Protein AF-D8F8K6-F1 (afdb_monomer_lite)

Seconda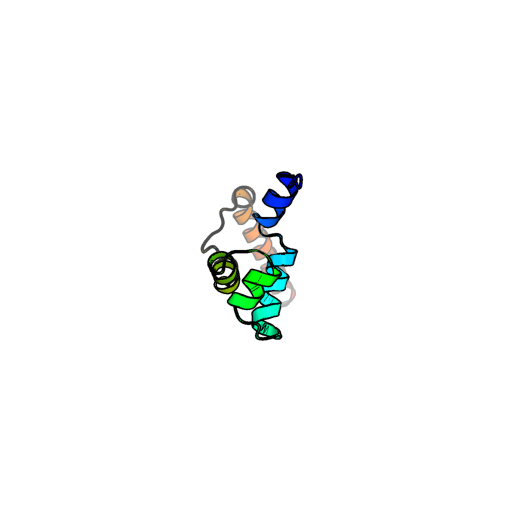ry structure (DSSP, 8-state):
-----HHHHHHHHSPPHHHHHHHHHHHHTS---HHHHHHHH---HHHHHHHHH-----PPPPS----TTTGGGHHHHHHHHHHHHHHHHHHH--

Sequence (94 aa):
MLNINPMLEAERRMLTVDQYSYIRTAHRVYGKAIKQIARETGHSKNTVKKVLRGEYSGYKPRIGQAYPVLAPYIRTIDRWLKDDKNLSINNLNK

pLDDT: mean 81.06, std 16.45, range [32.66, 97.06]

Structure (mmCIF, N/CA/C/O backbone):
data_AF-D8F8K6-F1
#
_entry.id   AF-D8F8K6-F1
#
loop_
_atom_site.group_PDB
_atom_site.id
_atom_site.type_symbol
_atom_site.label_atom_id
_atom_site.label_alt_id
_atom_site.label_comp_id
_atom_site.label_asym_id
_atom_site.label_entity_id
_atom_site.label_seq_id
_atom_site.pdbx_PDB_ins_code
_atom_site.Cartn_x
_atom_site.Cartn_y
_atom_site.Cartn_z
_atom_site.occupancy
_atom_site.B_iso_or_equiv
_atom_site.auth_seq_id
_atom_site.auth_comp_id
_atom_site.auth_asym_id
_atom_site.auth_atom_id
_atom_site.pdbx_PDB_model_num
ATOM 1 N N . MET A 1 1 ? 7.243 17.464 35.938 1.00 32.66 1 MET A N 1
ATOM 2 C CA . MET A 1 1 ? 6.794 17.608 34.536 1.00 32.66 1 MET A CA 1
ATOM 3 C C . MET A 1 1 ? 7.239 16.364 33.792 1.00 32.66 1 MET A C 1
ATOM 5 O O . MET A 1 1 ? 8.438 16.135 33.720 1.00 32.66 1 MET A O 1
ATOM 9 N N . LEU A 1 2 ? 6.316 15.503 33.353 1.00 40.12 2 LEU A N 1
ATOM 10 C CA . LEU A 1 2 ? 6.707 14.321 32.581 1.00 40.12 2 LEU A CA 1
ATOM 11 C C . LEU A 1 2 ? 7.267 14.800 31.241 1.00 40.12 2 LEU A C 1
ATOM 13 O O . LEU A 1 2 ? 6.554 15.424 30.460 1.00 40.12 2 LEU A O 1
ATOM 17 N N . ASN A 1 3 ? 8.560 14.557 31.035 1.00 44.53 3 ASN A N 1
ATOM 18 C CA . ASN A 1 3 ? 9.273 14.817 29.795 1.00 44.53 3 ASN A CA 1
ATOM 19 C C . ASN A 1 3 ? 8.714 13.873 28.721 1.00 44.53 3 ASN A C 1
ATOM 21 O O . ASN A 1 3 ? 9.146 12.728 28.591 1.00 44.53 3 ASN A O 1
ATOM 25 N N . ILE A 1 4 ? 7.668 14.315 28.023 1.00 49.94 4 ILE A N 1
ATOM 26 C CA . ILE A 1 4 ? 7.114 13.581 26.890 1.00 49.94 4 ILE A CA 1
ATOM 27 C C . ILE A 1 4 ? 8.109 13.770 25.749 1.00 49.94 4 ILE A C 1
ATOM 29 O O . ILE A 1 4 ? 8.113 14.808 25.094 1.00 49.94 4 ILE A O 1
ATOM 33 N N . ASN A 1 5 ? 8.981 12.778 25.554 1.00 50.50 5 ASN A N 1
ATOM 34 C CA . ASN A 1 5 ? 9.905 12.728 24.425 1.00 50.50 5 ASN A CA 1
ATOM 35 C C . ASN A 1 5 ? 9.128 12.999 23.122 1.00 50.50 5 ASN A C 1
ATOM 37 O O . ASN A 1 5 ? 8.318 12.155 22.723 1.00 50.50 5 ASN A O 1
ATOM 41 N N . PRO A 1 6 ? 9.364 14.127 22.428 1.00 56.47 6 PRO A N 1
ATOM 42 C CA . PRO A 1 6 ? 8.588 14.498 21.243 1.00 56.47 6 PRO A CA 1
ATOM 43 C C . PRO A 1 6 ? 8.756 13.484 20.099 1.00 56.47 6 PRO A C 1
ATOM 45 O O . PRO A 1 6 ? 7.857 13.312 19.281 1.00 56.47 6 PRO A O 1
ATOM 48 N N . MET A 1 7 ? 9.871 12.744 20.087 1.00 49.09 7 MET A N 1
ATOM 49 C CA . MET A 1 7 ? 10.142 11.665 19.132 1.00 49.09 7 MET A CA 1
ATOM 50 C C . MET A 1 7 ? 9.219 10.445 19.330 1.00 49.09 7 MET A C 1
ATOM 52 O O . MET A 1 7 ? 8.758 9.866 18.352 1.00 49.09 7 MET A O 1
ATOM 56 N N . LEU A 1 8 ? 8.859 10.116 20.579 1.00 57.41 8 LEU A N 1
ATOM 57 C CA . LEU A 1 8 ? 7.906 9.042 20.905 1.00 57.41 8 LEU A CA 1
ATOM 58 C C . LEU A 1 8 ? 6.457 9.450 20.575 1.00 57.41 8 LEU A C 1
ATOM 60 O O . LEU A 1 8 ? 5.617 8.618 20.230 1.00 57.41 8 LEU A O 1
ATOM 64 N N . GLU A 1 9 ? 6.145 10.747 20.649 1.00 56.84 9 GLU A N 1
ATOM 65 C CA . GLU A 1 9 ? 4.860 11.272 20.175 1.00 56.84 9 GLU A CA 1
ATOM 66 C C . GLU A 1 9 ? 4.753 11.269 18.645 1.00 56.84 9 GLU A C 1
ATOM 68 O O . GLU A 1 9 ? 3.688 10.960 18.107 1.00 56.84 9 GLU A O 1
ATOM 73 N N . ALA A 1 10 ? 5.850 11.550 17.936 1.00 57.50 10 ALA A N 1
ATOM 74 C CA . ALA A 1 10 ? 5.900 11.444 16.481 1.00 57.50 10 ALA A CA 1
ATOM 75 C C . ALA A 1 10 ? 5.652 9.998 16.008 1.00 57.50 10 ALA A C 1
ATOM 77 O O . ALA A 1 10 ? 4.873 9.794 15.074 1.00 57.50 10 ALA A O 1
ATOM 78 N N . GLU A 1 11 ? 6.207 8.998 16.705 1.00 59.41 11 GLU A N 1
ATOM 79 C CA . GLU A 1 11 ? 5.898 7.576 16.474 1.00 59.41 11 GLU A CA 1
ATOM 80 C C . GLU A 1 11 ? 4.423 7.240 16.724 1.00 59.41 11 GLU A C 1
ATOM 82 O O . GLU A 1 11 ? 3.830 6.475 15.969 1.00 59.41 11 GLU A O 1
ATOM 87 N N . ARG A 1 12 ? 3.779 7.849 17.729 1.00 63.44 12 ARG A N 1
ATOM 88 C CA . ARG A 1 12 ? 2.326 7.704 17.942 1.00 63.44 12 ARG A CA 1
ATOM 89 C C . ARG A 1 12 ? 1.484 8.372 16.859 1.00 63.44 12 ARG A C 1
ATOM 91 O O . ARG A 1 12 ? 0.318 8.023 16.704 1.00 63.44 12 ARG A O 1
ATOM 98 N N . ARG A 1 13 ? 2.034 9.343 16.129 1.00 68.44 13 ARG A N 1
ATOM 99 C CA . ARG A 1 13 ? 1.322 10.109 15.096 1.00 68.44 13 ARG A CA 1
ATOM 100 C C . ARG A 1 13 ? 1.413 9.452 13.717 1.00 68.44 13 ARG A C 1
ATOM 102 O O . ARG A 1 13 ? 0.486 9.587 12.916 1.00 68.44 13 ARG A O 1
ATOM 109 N N . MET A 1 14 ? 2.507 8.745 13.445 1.00 82.69 14 MET A N 1
ATOM 110 C CA . MET A 1 14 ? 2.733 8.005 12.206 1.00 82.69 14 MET A CA 1
ATOM 111 C C . MET A 1 14 ? 2.231 6.566 12.336 1.00 82.69 14 MET A C 1
ATOM 113 O O . MET A 1 14 ? 2.487 5.886 13.320 1.00 82.69 14 MET A O 1
ATOM 117 N N . LEU A 1 15 ? 1.496 6.089 11.333 1.00 84.19 15 LEU A N 1
ATOM 118 C CA . LEU A 1 15 ? 1.004 4.718 11.348 1.00 84.19 15 LEU A CA 1
ATOM 119 C C . LEU A 1 15 ? 2.111 3.759 10.891 1.00 84.19 15 LEU A C 1
ATOM 121 O O . LEU A 1 15 ? 2.574 3.856 9.753 1.00 84.19 15 LEU A O 1
ATOM 125 N N . THR A 1 16 ? 2.516 2.829 11.752 1.00 88.44 16 THR A N 1
ATOM 126 C CA . THR A 1 16 ? 3.499 1.796 11.395 1.00 88.44 16 THR A CA 1
ATOM 127 C C . THR A 1 16 ? 2.846 0.650 10.613 1.00 88.44 16 THR A C 1
ATOM 129 O O . THR A 1 16 ? 1.626 0.462 10.644 1.00 88.44 16 THR A O 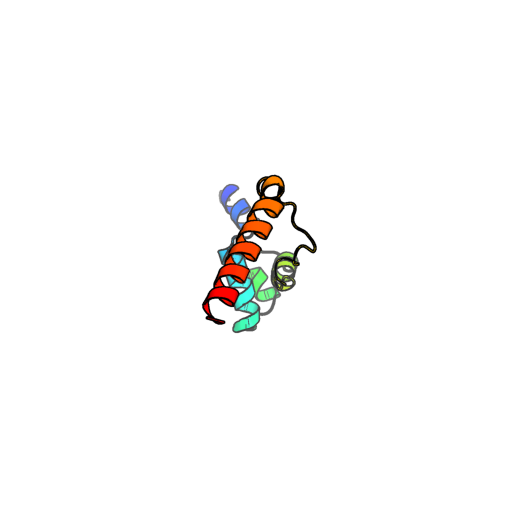1
ATOM 132 N N . VAL A 1 17 ? 3.653 -0.146 9.901 1.00 85.88 17 VAL A N 1
ATOM 133 C CA . VAL A 1 17 ? 3.160 -1.319 9.149 1.00 85.88 17 VAL A CA 1
ATOM 134 C C . VAL A 1 17 ? 2.500 -2.342 10.081 1.00 85.88 17 VAL A C 1
ATOM 136 O O . VAL A 1 17 ? 1.455 -2.899 9.744 1.00 85.88 17 VAL A O 1
ATOM 139 N N . ASP A 1 18 ? 3.061 -2.532 11.275 1.00 88.12 18 ASP A N 1
ATOM 140 C CA . ASP A 1 18 ? 2.498 -3.415 12.296 1.00 88.12 18 ASP A CA 1
ATOM 141 C C . ASP A 1 18 ? 1.120 -2.928 12.774 1.00 88.12 18 ASP A C 1
ATOM 143 O O . ASP A 1 18 ? 0.141 -3.675 12.729 1.00 88.12 18 ASP A O 1
ATOM 147 N N . GLN A 1 19 ? 0.988 -1.632 13.085 1.00 90.56 19 GLN A N 1
ATOM 148 C CA . GLN A 1 19 ? -0.299 -1.032 13.454 1.00 90.56 19 GLN A CA 1
ATOM 149 C C . GLN A 1 19 ? -1.338 -1.155 12.335 1.00 90.56 19 GLN A C 1
ATOM 151 O O . GLN A 1 19 ? -2.519 -1.381 12.603 1.00 90.56 19 GLN A O 1
ATOM 156 N N . TYR A 1 20 ? -0.917 -1.031 11.076 1.00 91.00 20 TYR A N 1
ATOM 157 C CA . TYR A 1 20 ? -1.793 -1.224 9.923 1.00 91.00 20 TYR A CA 1
ATOM 158 C C . TYR A 1 20 ? -2.343 -2.659 9.863 1.00 91.00 20 TYR A C 1
ATOM 160 O O . TYR A 1 20 ? -3.548 -2.851 9.664 1.00 91.00 20 TYR A O 1
ATOM 168 N N . SER A 1 21 ? -1.481 -3.658 10.085 1.00 89.62 21 SER A N 1
ATOM 169 C CA . SER A 1 21 ? -1.864 -5.073 10.169 1.00 89.62 21 SER A CA 1
ATOM 170 C C . SER A 1 21 ? -2.810 -5.324 11.345 1.00 89.62 21 SER A C 1
ATOM 172 O O . SER A 1 21 ? -3.903 -5.867 11.161 1.00 89.62 21 SER A O 1
ATOM 174 N N . TYR A 1 22 ? -2.452 -4.824 12.530 1.00 94.38 22 TYR A N 1
ATOM 175 C CA . TYR A 1 22 ? -3.262 -4.932 13.738 1.00 94.38 22 TYR A CA 1
ATOM 176 C C . TYR A 1 22 ? -4.675 -4.386 13.530 1.00 94.38 22 TYR A C 1
ATOM 178 O O . TYR A 1 22 ? -5.644 -5.093 13.793 1.00 94.38 22 TYR A O 1
ATOM 186 N N . ILE A 1 23 ? -4.819 -3.162 13.006 1.00 94.06 23 ILE A N 1
ATOM 187 C CA . ILE A 1 23 ? -6.127 -2.524 12.786 1.00 94.06 23 ILE A CA 1
ATOM 188 C C . ILE A 1 23 ? -7.015 -3.381 11.873 1.00 94.06 23 ILE A C 1
ATOM 190 O O . ILE A 1 23 ? -8.203 -3.555 12.158 1.00 94.06 23 ILE A O 1
ATOM 194 N N . ARG A 1 24 ? -6.459 -3.923 10.782 1.00 92.06 24 ARG A N 1
ATOM 195 C CA . ARG A 1 24 ? -7.210 -4.764 9.838 1.00 92.06 24 ARG A CA 1
ATOM 196 C C . ARG A 1 24 ? -7.657 -6.074 10.479 1.00 92.06 24 ARG A C 1
ATOM 198 O O . ARG A 1 24 ? -8.831 -6.420 10.359 1.00 92.06 24 ARG A O 1
ATOM 205 N N . THR A 1 25 ? -6.762 -6.767 11.177 1.00 93.31 25 THR A N 1
ATOM 206 C CA . THR A 1 25 ? -7.059 -8.049 11.833 1.00 93.31 25 THR A CA 1
ATOM 207 C C . THR A 1 25 ? -8.032 -7.863 12.999 1.00 93.31 25 THR A C 1
ATOM 209 O O . THR A 1 25 ? -9.033 -8.571 13.086 1.00 93.31 25 THR A O 1
ATOM 212 N N . ALA A 1 26 ? -7.816 -6.848 13.841 1.00 95.00 26 ALA A N 1
ATOM 213 C CA . ALA A 1 26 ? -8.701 -6.457 14.939 1.00 95.00 26 ALA A CA 1
ATOM 214 C C . ALA A 1 26 ? -10.151 -6.264 14.484 1.00 95.00 26 ALA A C 1
ATOM 216 O O . ALA A 1 26 ? -11.073 -6.726 15.151 1.00 95.00 26 ALA A O 1
ATOM 217 N N . HIS A 1 27 ? -10.357 -5.600 13.346 1.00 94.81 27 HIS A N 1
ATOM 218 C CA . HIS A 1 27 ? -11.695 -5.344 12.829 1.00 94.81 27 HIS A CA 1
ATOM 219 C C . HIS A 1 27 ? -12.288 -6.544 12.078 1.00 94.81 27 HIS A C 1
ATOM 221 O O . HIS A 1 27 ? -13.440 -6.891 12.309 1.00 94.81 27 HIS A O 1
ATOM 227 N N . ARG A 1 28 ? -11.530 -7.167 11.163 1.00 91.50 28 ARG A N 1
ATOM 228 C CA . ARG A 1 28 ? -12.047 -8.219 10.267 1.00 91.50 28 ARG A CA 1
ATOM 229 C C . ARG A 1 28 ? -12.159 -9.588 10.932 1.00 91.50 28 ARG A C 1
ATOM 231 O O . ARG A 1 28 ? -13.105 -10.304 10.645 1.00 91.50 28 ARG A O 1
ATOM 238 N N . VAL A 1 29 ? -11.195 -9.947 11.780 1.00 93.81 29 VAL A N 1
ATOM 239 C CA . VAL A 1 29 ? -11.125 -11.269 12.425 1.00 93.81 29 VAL A CA 1
ATOM 240 C C . VAL A 1 29 ? -11.769 -11.220 13.804 1.00 93.81 29 VAL A C 1
ATOM 242 O O . VAL A 1 29 ? -12.624 -12.039 14.117 1.00 93.81 29 VAL A O 1
ATOM 245 N N . TYR A 1 30 ? -11.393 -10.233 14.620 1.00 94.25 30 TYR A N 1
ATOM 246 C CA . TYR A 1 30 ? -11.851 -10.143 16.010 1.00 94.25 30 TYR A CA 1
ATOM 247 C C . TYR A 1 30 ? -13.106 -9.275 16.206 1.00 94.25 30 TYR A C 1
ATOM 249 O O . TYR A 1 30 ? -13.573 -9.137 17.333 1.00 94.25 30 TYR A O 1
ATOM 257 N N . GLY A 1 31 ? -13.641 -8.652 15.149 1.00 94.56 31 GLY A N 1
ATOM 258 C CA . GLY A 1 31 ? -14.876 -7.859 15.217 1.00 94.56 31 GLY A CA 1
ATOM 259 C C . GLY A 1 31 ? -14.806 -6.617 16.116 1.00 94.56 31 GLY A C 1
ATOM 260 O O . GLY A 1 31 ? -15.844 -6.096 16.526 1.00 94.56 31 GLY A O 1
ATOM 261 N N . LYS A 1 32 ? -13.606 -6.123 16.458 1.00 96.94 32 LYS A N 1
ATOM 262 C CA . LYS A 1 32 ? -13.451 -4.971 17.358 1.00 96.94 32 LYS A CA 1
ATOM 263 C C . LYS A 1 32 ? -14.056 -3.706 16.749 1.00 96.94 32 LYS A C 1
ATOM 265 O O . LYS A 1 32 ? -13.814 -3.359 15.592 1.00 96.94 32 LYS A O 1
ATOM 270 N N . ALA A 1 33 ? -14.764 -2.937 17.574 1.00 97.06 33 ALA A N 1
ATOM 271 C CA . ALA A 1 33 ? -15.321 -1.657 17.158 1.00 97.06 33 ALA A CA 1
ATOM 272 C C . ALA A 1 33 ? -14.218 -0.616 16.882 1.00 97.06 33 ALA A C 1
ATOM 274 O O . ALA A 1 33 ? -13.239 -0.500 17.620 1.00 97.06 33 ALA A O 1
ATOM 275 N N . ILE A 1 34 ? -14.434 0.261 15.896 1.00 96.31 34 ILE A N 1
ATOM 276 C CA . ILE A 1 34 ? -13.498 1.345 15.522 1.00 96.31 34 ILE A CA 1
ATOM 277 C C . ILE A 1 34 ? -13.088 2.210 16.727 1.00 96.31 34 ILE A C 1
ATOM 279 O O . ILE A 1 34 ? -11.938 2.634 16.829 1.00 96.31 34 ILE A O 1
ATOM 283 N N . LYS A 1 35 ? -14.021 2.486 17.653 1.00 96.56 35 LYS A N 1
ATOM 284 C CA . LYS A 1 35 ? -13.729 3.278 18.861 1.00 96.56 35 LYS A CA 1
ATOM 285 C C . LYS A 1 35 ? -12.739 2.567 19.789 1.00 96.56 35 LYS A C 1
ATOM 287 O O . LYS A 1 35 ? -11.935 3.248 20.412 1.00 96.56 35 LYS A O 1
ATOM 292 N N . GLN A 1 36 ? -12.812 1.241 19.886 1.00 96.75 36 GLN A N 1
ATOM 293 C CA . GLN A 1 36 ? -11.907 0.442 20.707 1.00 96.75 36 GLN A CA 1
ATOM 294 C C . GLN A 1 36 ? -10.501 0.450 20.104 1.00 96.75 36 GLN A C 1
ATOM 296 O O . GLN A 1 36 ? -9.553 0.825 20.785 1.00 96.75 36 GLN A O 1
ATOM 301 N N . ILE A 1 37 ? -10.392 0.176 18.803 1.00 95.25 37 ILE A N 1
ATOM 302 C CA . ILE A 1 37 ? -9.118 0.184 18.071 1.00 95.25 37 ILE A CA 1
ATOM 303 C C . ILE A 1 37 ? -8.424 1.553 18.180 1.00 95.25 37 ILE A C 1
ATOM 305 O O . ILE A 1 37 ? -7.217 1.626 18.388 1.00 95.25 37 ILE A O 1
ATOM 309 N N . ALA A 1 38 ? -9.181 2.650 18.098 1.00 94.38 38 ALA A N 1
ATOM 310 C CA . ALA A 1 38 ? -8.650 4.005 18.271 1.00 94.38 38 ALA A C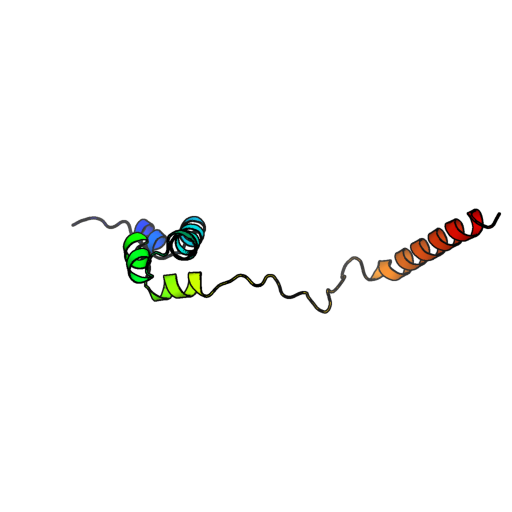A 1
ATOM 311 C C . ALA A 1 38 ? -8.038 4.245 19.667 1.00 94.38 38 ALA A C 1
ATOM 313 O O . ALA A 1 38 ? -7.023 4.923 19.784 1.00 94.38 38 ALA A O 1
ATOM 314 N N . ARG A 1 39 ? -8.627 3.678 20.730 1.00 92.25 39 ARG A N 1
ATOM 315 C CA . ARG A 1 39 ? -8.086 3.790 22.098 1.00 92.25 39 ARG A CA 1
ATOM 316 C C . ARG A 1 39 ? -6.837 2.934 22.281 1.00 92.25 39 ARG A C 1
ATOM 318 O O . ARG A 1 39 ? -5.880 3.404 22.876 1.00 92.25 39 ARG A O 1
ATOM 325 N N . GLU A 1 40 ? -6.853 1.710 21.756 1.00 90.69 40 GLU A N 1
ATOM 326 C CA . GLU A 1 40 ? -5.733 0.763 21.853 1.00 90.69 40 GLU A CA 1
ATOM 327 C C . GLU A 1 40 ? -4.503 1.249 21.075 1.00 90.69 40 GLU A C 1
ATOM 329 O O . GLU A 1 40 ? -3.380 1.136 21.552 1.00 90.69 40 GLU A O 1
ATOM 334 N N . THR A 1 41 ? -4.713 1.824 19.888 1.00 88.12 41 THR A N 1
ATOM 335 C CA . THR A 1 41 ? -3.620 2.278 19.013 1.00 88.12 41 THR A CA 1
ATOM 336 C C . THR A 1 41 ? -3.200 3.731 19.247 1.00 88.12 41 THR A C 1
ATOM 338 O O . THR A 1 41 ? -2.178 4.158 18.721 1.00 88.12 41 THR A O 1
ATOM 341 N N . GLY A 1 42 ? -3.985 4.514 19.995 1.00 89.06 42 GLY A N 1
ATOM 342 C CA . GLY A 1 42 ? -3.766 5.955 20.180 1.00 89.06 42 GLY A CA 1
ATOM 343 C C . GLY A 1 42 ? -4.104 6.813 18.952 1.00 89.06 42 GLY A C 1
ATOM 344 O O . GLY A 1 42 ? -3.986 8.036 19.004 1.00 89.06 42 GLY A O 1
ATOM 345 N N . HIS A 1 43 ? -4.562 6.200 17.856 1.00 89.44 43 HIS A N 1
ATOM 346 C CA . HIS A 1 43 ? -4.903 6.893 16.617 1.00 89.44 43 HIS A CA 1
ATOM 347 C C . HIS A 1 43 ? -6.341 7.403 16.607 1.00 89.44 43 HIS A C 1
ATOM 349 O O . HIS A 1 43 ? -7.260 6.815 17.178 1.00 89.44 43 HIS A O 1
ATOM 355 N N . SER A 1 44 ? -6.582 8.483 15.863 1.00 92.88 44 SER A N 1
ATOM 356 C CA . SER A 1 44 ? -7.942 8.995 15.681 1.00 92.88 44 SER A CA 1
ATOM 357 C C . SER A 1 44 ? -8.857 7.954 15.013 1.00 92.88 44 SER A C 1
ATOM 359 O O . SER A 1 44 ? -8.436 7.181 14.147 1.00 92.88 44 SER A O 1
ATOM 361 N N . LYS A 1 45 ? -10.163 7.996 15.314 1.00 94.31 45 LYS A N 1
ATOM 362 C CA . LYS A 1 45 ? -11.166 7.152 14.628 1.00 94.31 45 LYS A CA 1
ATOM 363 C C . LYS A 1 45 ? -11.139 7.344 13.106 1.00 94.31 45 LYS A C 1
ATOM 365 O O . LYS A 1 45 ? -11.465 6.418 12.371 1.00 94.31 45 LYS A O 1
ATOM 370 N N . ASN A 1 46 ? -10.758 8.532 12.631 1.00 93.94 46 ASN A N 1
ATOM 371 C CA . ASN A 1 46 ? -10.626 8.827 11.205 1.00 93.94 46 ASN A CA 1
ATOM 372 C C . ASN A 1 46 ? -9.435 8.092 10.584 1.00 93.94 46 ASN A C 1
ATOM 374 O O . ASN A 1 46 ? -9.564 7.571 9.480 1.00 93.94 46 ASN A O 1
ATOM 378 N N . THR A 1 47 ? -8.312 7.997 11.298 1.00 92.38 47 THR A N 1
ATOM 379 C CA . THR A 1 47 ? -7.147 7.201 10.887 1.00 92.38 47 THR A CA 1
ATOM 380 C C . THR A 1 47 ? -7.521 5.725 10.788 1.00 92.38 47 THR A C 1
ATOM 382 O O . THR A 1 47 ? -7.323 5.117 9.741 1.00 92.38 47 THR A O 1
AT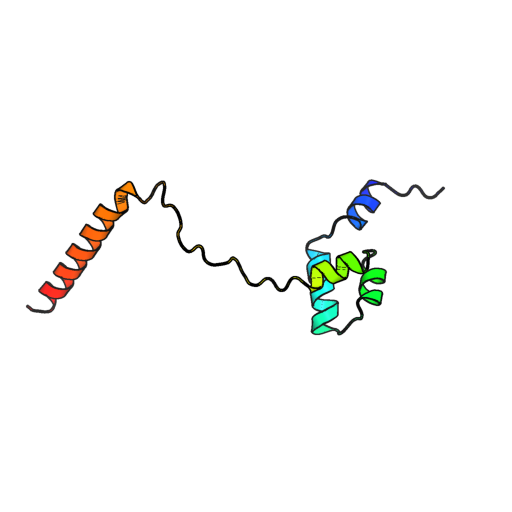OM 385 N N . VAL A 1 48 ? -8.176 5.175 11.815 1.00 93.31 48 VAL A N 1
ATOM 386 C CA . VAL A 1 48 ? -8.659 3.783 11.809 1.00 93.31 48 VAL A CA 1
ATOM 387 C C . VAL A 1 48 ? -9.619 3.540 10.636 1.00 93.31 48 VAL A C 1
ATOM 389 O O . VAL A 1 48 ? -9.442 2.595 9.874 1.00 93.31 48 VAL A O 1
ATOM 392 N N . LYS A 1 49 ? -10.589 4.439 10.407 1.00 93.31 49 LYS A N 1
ATOM 393 C CA . LYS A 1 49 ? -11.492 4.370 9.243 1.00 93.31 49 LYS A CA 1
ATOM 394 C C . LYS A 1 49 ? -10.740 4.402 7.911 1.00 93.31 49 LYS A C 1
ATOM 396 O O . LYS A 1 49 ? -11.120 3.670 7.007 1.00 93.31 49 LYS A O 1
ATOM 401 N N . LYS A 1 50 ? -9.698 5.231 7.763 1.00 90.50 50 LYS A N 1
ATOM 402 C CA . LYS A 1 50 ? -8.870 5.273 6.543 1.00 90.50 50 LYS A CA 1
ATOM 403 C C . LYS A 1 50 ? -8.174 3.932 6.293 1.00 90.50 50 LYS A C 1
ATOM 405 O O . LYS A 1 50 ? -8.214 3.449 5.168 1.00 90.50 50 LYS A O 1
ATOM 410 N N . VAL A 1 51 ? -7.602 3.321 7.332 1.00 91.06 51 VAL A N 1
ATOM 411 C CA . VAL A 1 51 ? -6.952 2.000 7.241 1.00 91.06 51 VAL A CA 1
ATOM 412 C C . VAL A 1 51 ? -7.950 0.915 6.827 1.00 91.06 51 VAL A C 1
ATOM 414 O O . VAL A 1 51 ? -7.645 0.098 5.962 1.00 91.06 51 VAL A O 1
ATOM 417 N N . LEU A 1 52 ? -9.158 0.935 7.398 1.00 91.31 52 LEU A N 1
ATOM 418 C CA . LEU A 1 52 ? -10.197 -0.062 7.122 1.00 91.31 52 LEU A CA 1
ATOM 419 C C . LEU A 1 52 ? -10.886 0.115 5.763 1.00 91.31 52 LEU A C 1
ATOM 421 O O . LEU A 1 52 ? -11.260 -0.880 5.152 1.00 91.31 52 LEU A O 1
ATOM 425 N N . ARG A 1 53 ? -11.031 1.355 5.273 1.00 86.38 53 ARG A N 1
ATOM 426 C CA . ARG A 1 53 ? -11.567 1.650 3.927 1.00 86.38 53 ARG A CA 1
ATOM 427 C C . ARG A 1 53 ? -10.694 1.083 2.813 1.00 86.38 53 ARG A C 1
ATOM 429 O O . ARG A 1 53 ? -11.197 0.804 1.732 1.00 86.38 53 ARG A O 1
ATOM 436 N N . GLY A 1 54 ? -9.392 0.960 3.059 1.00 68.31 54 GLY A N 1
ATOM 437 C CA . GLY A 1 54 ? -8.452 0.416 2.094 1.00 68.31 54 GLY A CA 1
ATOM 438 C C . GLY A 1 54 ? -8.521 -1.103 2.053 1.00 68.31 54 GLY A C 1
ATOM 439 O O . GLY A 1 54 ? -7.640 -1.765 2.601 1.00 68.31 54 GLY A O 1
ATOM 440 N N . GLU A 1 55 ? -9.513 -1.673 1.373 1.00 59.53 55 GLU A N 1
ATOM 441 C CA . GLU A 1 55 ? -9.238 -2.912 0.650 1.00 59.53 55 GLU A CA 1
ATOM 442 C C . GLU A 1 55 ? -8.286 -2.564 -0.487 1.00 59.53 55 GLU A C 1
ATOM 444 O O . GLU A 1 55 ? -8.585 -1.754 -1.360 1.00 59.53 55 GLU A O 1
ATOM 449 N N . TYR A 1 56 ? -7.077 -3.110 -0.412 1.00 59.59 56 TYR A N 1
ATOM 450 C CA . TYR A 1 56 ? -6.133 -3.018 -1.507 1.00 59.59 56 TYR A CA 1
ATOM 451 C C . TYR A 1 56 ? -6.713 -3.821 -2.673 1.00 59.59 56 TYR A C 1
ATOM 453 O O . TYR A 1 56 ? -6.668 -5.046 -2.652 1.00 59.59 56 TYR A O 1
ATOM 461 N N . SER A 1 57 ? -7.274 -3.142 -3.672 1.00 61.28 57 SER A N 1
ATOM 462 C CA . SER A 1 57 ? -7.823 -3.773 -4.879 1.00 61.28 57 SER A CA 1
ATOM 463 C C . SER A 1 57 ? -6.743 -4.178 -5.893 1.00 61.28 57 SER A C 1
ATOM 465 O O . SER A 1 57 ? -7.052 -4.470 -7.045 1.00 61.28 57 SER A O 1
ATOM 467 N N . GLY A 1 58 ? -5.473 -4.207 -5.474 1.00 68.12 58 GLY A N 1
ATOM 468 C CA . GLY A 1 58 ? -4.338 -4.422 -6.362 1.00 68.12 58 GLY A CA 1
ATOM 469 C C . GLY A 1 58 ? -3.872 -3.146 -7.061 1.00 68.12 58 GLY A C 1
ATOM 470 O O . GLY A 1 58 ? -4.512 -2.092 -7.018 1.00 68.12 58 GLY A O 1
ATOM 471 N N . TYR A 1 59 ? -2.735 -3.248 -7.748 1.00 69.19 59 TYR A N 1
ATOM 472 C CA . TYR A 1 59 ? -2.400 -2.291 -8.795 1.00 69.19 59 TYR A CA 1
ATOM 473 C C . TYR A 1 59 ? -3.376 -2.498 -9.952 1.00 69.19 59 TYR A C 1
ATOM 475 O O . TYR A 1 59 ? -3.537 -3.621 -10.429 1.00 69.19 59 TYR A O 1
ATOM 483 N N . LYS A 1 60 ? -4.009 -1.420 -10.431 1.00 70.00 60 LYS A N 1
ATOM 484 C CA . LYS A 1 60 ? -4.763 -1.493 -11.686 1.00 70.00 60 LYS A CA 1
ATOM 485 C C . LYS A 1 60 ? -3.804 -1.960 -12.790 1.00 70.00 60 LYS A C 1
ATOM 487 O O . LYS A 1 60 ? -2.717 -1.379 -12.893 1.00 70.00 60 LYS A O 1
ATOM 492 N N . PRO A 1 61 ? -4.165 -2.972 -13.598 1.00 71.44 61 PRO A N 1
ATOM 493 C CA . PRO A 1 61 ? -3.330 -3.379 -14.715 1.00 71.44 61 PRO A CA 1
ATOM 494 C C . PRO A 1 61 ? -3.113 -2.168 -15.621 1.00 71.44 61 PRO A C 1
ATOM 496 O O . PRO A 1 61 ? -4.054 -1.448 -15.966 1.00 71.44 61 PRO A O 1
ATOM 499 N N . ARG A 1 62 ? -1.851 -1.896 -15.957 1.00 75.75 62 ARG A N 1
ATOM 500 C CA . ARG A 1 62 ? -1.530 -0.840 -16.915 1.00 75.75 62 ARG A CA 1
ATOM 501 C C . ARG A 1 62 ? -1.985 -1.323 -18.287 1.00 75.75 62 ARG A C 1
ATOM 503 O O . ARG A 1 62 ? -1.547 -2.377 -18.729 1.00 75.75 62 ARG A O 1
ATOM 510 N N . ILE A 1 63 ? -2.845 -0.543 -18.944 1.00 78.81 63 ILE A N 1
ATOM 511 C CA . ILE A 1 63 ? -3.336 -0.835 -20.304 1.00 78.81 63 ILE A CA 1
ATOM 512 C C . ILE A 1 63 ? -2.162 -0.906 -21.298 1.00 78.81 63 ILE A C 1
ATOM 514 O O . ILE A 1 63 ? -2.202 -1.670 -22.254 1.00 78.81 63 ILE A O 1
ATOM 518 N N . GLY A 1 64 ? -1.086 -0.160 -21.035 1.00 80.12 64 GLY A N 1
ATOM 519 C CA . GLY A 1 64 ? 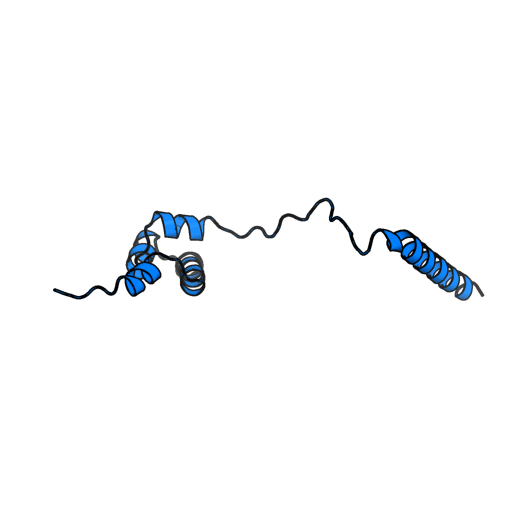0.178 -0.272 -21.749 1.00 80.12 64 GLY A CA 1
ATOM 520 C C . GLY A 1 64 ? 1.350 0.094 -20.846 1.00 80.12 64 GLY A C 1
ATOM 521 O O . GLY A 1 64 ? 1.239 0.966 -19.981 1.00 80.12 64 GLY A O 1
ATOM 522 N N . GLN A 1 65 ? 2.476 -0.582 -21.050 1.00 81.69 65 GLN A N 1
ATOM 523 C CA . GLN A 1 65 ? 3.744 -0.285 -20.399 1.00 81.69 65 GLN A CA 1
ATOM 524 C C . GLN A 1 65 ? 4.752 0.095 -21.481 1.00 81.69 65 GLN A C 1
ATOM 526 O O . GLN A 1 65 ? 4.947 -0.651 -22.437 1.00 81.69 65 GLN A O 1
ATOM 531 N N . ALA A 1 66 ? 5.397 1.254 -21.337 1.00 84.50 66 ALA A N 1
ATOM 532 C CA . ALA A 1 66 ? 6.496 1.612 -22.222 1.00 84.50 66 ALA A CA 1
ATOM 533 C C . ALA A 1 66 ? 7.666 0.644 -22.001 1.00 84.50 66 ALA A C 1
ATOM 535 O O . ALA A 1 66 ? 8.027 0.337 -20.861 1.00 84.50 66 ALA A O 1
ATOM 536 N N . TYR A 1 67 ? 8.270 0.201 -23.099 1.00 86.88 67 TYR A N 1
ATOM 537 C CA . TYR A 1 67 ? 9.412 -0.707 -23.116 1.00 86.88 67 TYR A CA 1
ATOM 538 C C . TYR A 1 67 ? 10.678 0.053 -23.546 1.00 86.88 67 TYR A C 1
ATOM 540 O O . TYR A 1 67 ? 11.183 -0.205 -24.628 1.00 86.88 67 TYR A O 1
ATOM 548 N N . PRO A 1 68 ? 11.214 1.007 -22.764 1.00 89.38 68 PRO A N 1
ATOM 549 C CA . PRO A 1 68 ? 12.285 1.897 -23.233 1.00 89.38 68 PRO A CA 1
ATOM 550 C C . PRO A 1 68 ? 13.553 1.151 -23.670 1.00 89.38 68 PRO A C 1
ATOM 552 O O . PRO A 1 68 ? 14.198 1.548 -24.632 1.00 89.38 68 PRO A O 1
ATOM 555 N N . VAL A 1 69 ? 13.881 0.045 -22.996 1.00 92.81 69 VAL A N 1
ATOM 556 C CA . VAL A 1 69 ? 15.039 -0.797 -23.335 1.00 92.81 69 VAL A CA 1
ATOM 557 C C . VAL A 1 69 ? 14.665 -1.913 -24.307 1.00 92.81 69 VAL A C 1
ATOM 559 O O . VAL A 1 69 ? 15.441 -2.234 -25.196 1.00 92.81 69 VAL A O 1
ATOM 562 N N . LEU A 1 70 ? 13.480 -2.509 -24.152 1.00 91.88 70 LEU A N 1
ATOM 563 C CA . LEU A 1 70 ? 13.072 -3.682 -24.929 1.00 91.88 70 LEU A CA 1
ATOM 564 C C . LEU A 1 70 ? 12.513 -3.310 -26.316 1.00 91.88 70 LEU A C 1
ATOM 566 O O . LEU A 1 70 ? 12.710 -4.072 -27.257 1.00 91.88 70 LEU A O 1
ATOM 570 N N . ALA A 1 71 ? 11.880 -2.141 -26.476 1.00 91.81 71 ALA A N 1
ATOM 571 C CA . ALA A 1 71 ? 11.199 -1.719 -27.706 1.00 91.81 71 ALA A CA 1
ATOM 572 C C . ALA A 1 71 ? 12.055 -1.818 -28.979 1.00 91.81 71 ALA A C 1
ATOM 574 O O . ALA A 1 71 ? 11.534 -2.331 -29.972 1.00 91.81 71 ALA A O 1
ATOM 575 N N . PRO A 1 72 ? 13.347 -1.425 -28.986 1.00 95.31 72 PRO A N 1
ATOM 576 C CA . PRO A 1 72 ? 14.193 -1.578 -30.171 1.00 95.31 72 PRO A CA 1
ATOM 577 C C . PRO A 1 72 ? 14.371 -3.037 -30.618 1.00 95.31 72 PRO A C 1
ATOM 579 O O . PRO A 1 72 ? 14.592 -3.299 -31.799 1.00 95.31 72 PRO A O 1
ATOM 582 N N . TYR A 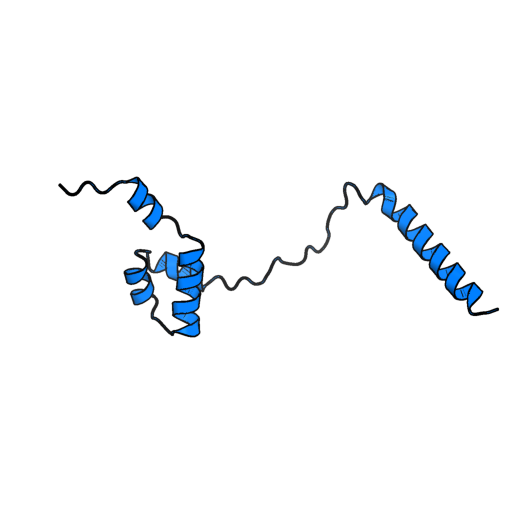1 73 ? 14.250 -3.994 -29.694 1.00 95.81 73 TYR A N 1
ATOM 583 C CA . TYR A 1 73 ? 14.537 -5.409 -29.929 1.00 95.81 73 TYR A CA 1
ATOM 584 C C . TYR A 1 73 ? 13.291 -6.267 -30.163 1.00 95.81 73 TYR A C 1
ATOM 586 O O . TYR A 1 73 ? 13.431 -7.389 -30.649 1.00 95.81 73 TYR A O 1
ATOM 594 N N . ILE A 1 74 ? 12.083 -5.756 -29.882 1.00 94.19 74 ILE A N 1
ATOM 595 C CA . ILE A 1 74 ? 10.824 -6.518 -30.006 1.00 94.19 74 ILE A CA 1
ATOM 596 C C . ILE A 1 74 ? 10.701 -7.169 -31.388 1.00 94.19 74 ILE A C 1
ATOM 598 O O . ILE A 1 74 ? 10.440 -8.361 -31.482 1.00 94.19 74 ILE A O 1
ATOM 602 N N . ARG A 1 75 ? 10.990 -6.430 -32.467 1.00 94.31 75 ARG A N 1
ATOM 603 C CA . ARG A 1 75 ? 10.907 -6.967 -33.839 1.00 94.31 75 ARG A CA 1
ATOM 604 C C . ARG A 1 75 ? 11.858 -8.138 -34.092 1.00 94.31 75 ARG A C 1
ATOM 606 O O . ARG A 1 75 ? 11.520 -9.050 -34.841 1.00 94.31 75 ARG A O 1
ATOM 613 N N . THR A 1 76 ? 13.053 -8.095 -33.509 1.00 96.50 76 THR A N 1
ATOM 614 C CA . THR A 1 76 ? 14.050 -9.163 -33.645 1.00 96.50 76 THR A CA 1
ATOM 615 C C . THR A 1 76 ? 13.605 -10.402 -32.881 1.00 96.50 76 THR A C 1
ATOM 617 O O . THR A 1 76 ? 13.657 -11.499 -33.430 1.00 96.50 76 THR A O 1
ATOM 620 N N . ILE A 1 77 ? 13.113 -10.209 -31.655 1.00 95.75 77 ILE A N 1
ATOM 621 C CA . ILE A 1 77 ? 12.583 -11.278 -30.806 1.00 95.75 77 ILE A CA 1
ATOM 622 C C . ILE A 1 77 ? 11.386 -11.948 -31.491 1.00 95.75 77 ILE A C 1
ATOM 624 O O . ILE A 1 77 ? 11.377 -13.166 -31.641 1.00 95.75 77 ILE A O 1
ATOM 628 N N . ASP A 1 78 ? 10.430 -11.168 -31.999 1.00 95.44 78 ASP A N 1
ATOM 629 C CA . ASP A 1 78 ? 9.255 -11.688 -32.708 1.00 95.44 78 ASP A CA 1
ATOM 630 C C . ASP A 1 78 ? 9.628 -12.506 -33.945 1.00 95.44 78 ASP A C 1
ATOM 632 O O . ASP A 1 78 ? 8.969 -13.498 -34.256 1.00 95.44 78 ASP A O 1
ATOM 636 N N . ARG A 1 79 ? 10.676 -12.098 -34.670 1.00 95.44 79 ARG A N 1
ATOM 637 C CA . ARG A 1 79 ? 11.178 -12.859 -35.816 1.00 95.44 79 ARG A CA 1
ATOM 638 C C . ARG A 1 79 ? 11.755 -14.198 -35.366 1.00 95.44 79 ARG A C 1
ATOM 640 O O . ARG A 1 79 ? 11.337 -15.219 -35.892 1.00 95.44 79 ARG A O 1
ATOM 647 N N . TRP A 1 80 ? 12.637 -14.204 -34.366 1.00 95.62 80 TRP A N 1
ATOM 648 C CA . TRP A 1 80 ? 13.219 -15.445 -33.846 1.00 95.62 80 TRP A CA 1
ATOM 649 C C . TRP A 1 80 ? 12.156 -16.418 -33.338 1.00 95.62 80 TRP A C 1
ATOM 651 O O . TRP A 1 80 ? 12.208 -17.595 -33.674 1.00 95.62 80 TRP A O 1
ATOM 661 N N . LEU A 1 81 ? 11.150 -15.924 -32.612 1.00 94.56 81 LEU A N 1
ATOM 662 C CA . LEU A 1 81 ? 10.046 -16.754 -32.123 1.00 94.56 81 LEU A CA 1
ATOM 663 C C . LEU A 1 81 ? 9.224 -17.374 -33.263 1.00 94.56 81 LEU A C 1
ATOM 665 O O . LEU A 1 81 ? 8.777 -18.515 -33.155 1.00 94.56 81 LEU A O 1
ATOM 669 N N . LYS A 1 82 ? 9.007 -16.638 -34.359 1.00 93.56 82 LYS A N 1
ATOM 670 C CA . LYS A 1 82 ? 8.296 -17.159 -35.537 1.00 93.56 82 LYS A CA 1
ATOM 671 C C . LYS A 1 82 ? 9.128 -18.184 -36.292 1.00 93.56 82 LYS A C 1
ATOM 673 O O . LYS A 1 82 ? 8.597 -19.229 -36.658 1.00 93.56 82 LYS A O 1
ATOM 678 N N . ASP A 1 83 ? 10.402 -17.888 -36.509 1.00 90.62 83 ASP A N 1
ATOM 679 C CA . ASP A 1 83 ? 11.316 -18.769 -37.230 1.00 90.62 83 ASP A CA 1
ATOM 680 C C . ASP A 1 83 ? 11.471 -20.102 -36.483 1.00 90.62 83 ASP A C 1
ATOM 682 O O . ASP A 1 83 ? 11.321 -21.164 -37.085 1.00 90.62 83 ASP A O 1
ATOM 686 N N . ASP A 1 84 ? 11.642 -20.055 -35.161 1.00 87.50 84 ASP A N 1
ATOM 687 C CA . ASP A 1 84 ? 11.751 -21.240 -34.305 1.00 87.50 84 ASP A CA 1
ATOM 688 C C . ASP A 1 84 ? 10.457 -22.075 -34.295 1.00 87.50 84 ASP A C 1
ATOM 690 O O . ASP A 1 84 ? 10.476 -23.298 -34.465 1.00 87.50 84 ASP A O 1
ATOM 694 N N . LYS A 1 85 ? 9.291 -21.417 -34.227 1.00 85.88 85 LYS A N 1
ATOM 695 C CA . LYS A 1 85 ? 7.992 -22.097 -34.345 1.00 85.88 85 LYS A CA 1
ATOM 696 C C . LYS A 1 85 ? 7.824 -22.793 -35.700 1.00 85.88 85 LYS A C 1
ATOM 698 O O . LYS A 1 85 ? 7.309 -23.909 -35.755 1.00 85.88 85 LYS A O 1
ATOM 703 N N . ASN A 1 86 ? 8.253 -22.159 -36.789 1.00 79.88 86 ASN A N 1
ATOM 704 C CA . ASN A 1 86 ? 8.164 -22.738 -38.130 1.00 79.88 86 ASN A CA 1
ATOM 705 C C . ASN A 1 86 ? 9.116 -23.930 -38.299 1.00 79.88 86 ASN A C 1
ATOM 707 O O . ASN A 1 86 ? 8.742 -24.925 -38.918 1.00 79.88 86 ASN A O 1
ATOM 711 N N . LEU A 1 87 ? 10.312 -23.871 -37.707 1.00 71.06 87 LEU A N 1
ATOM 712 C CA . LEU A 1 87 ? 11.241 -25.001 -37.656 1.00 71.06 87 LEU A CA 1
ATOM 713 C C . LEU A 1 87 ? 10.636 -26.185 -36.891 1.00 71.06 87 LEU A C 1
ATOM 715 O O . LEU A 1 87 ? 10.714 -27.319 -37.359 1.00 71.06 87 LEU A O 1
ATOM 719 N N . SER A 1 88 ? 9.968 -25.933 -35.763 1.00 64.06 88 SER A N 1
ATOM 720 C CA . SER A 1 88 ? 9.264 -26.972 -35.002 1.00 64.06 88 SER A CA 1
ATOM 721 C C . SER A 1 88 ? 8.142 -27.637 -35.813 1.00 64.06 88 SER A C 1
ATOM 723 O O . SER A 1 88 ? 8.065 -28.863 -35.851 1.00 64.06 88 SER A O 1
ATOM 725 N N . ILE A 1 89 ? 7.322 -26.858 -36.527 1.00 64.50 89 ILE A N 1
ATOM 726 C CA . ILE A 1 89 ? 6.233 -27.390 -37.365 1.00 64.50 89 ILE A CA 1
ATOM 727 C C . ILE A 1 89 ? 6.783 -28.209 -38.540 1.00 64.50 89 ILE A C 1
ATOM 729 O O . ILE A 1 89 ? 6.277 -29.288 -38.834 1.00 64.50 89 ILE A O 1
ATOM 733 N N . ASN A 1 90 ? 7.837 -27.732 -39.200 1.00 59.91 90 ASN A N 1
ATOM 734 C CA . ASN A 1 90 ? 8.417 -28.425 -40.351 1.00 59.91 90 ASN A CA 1
ATOM 735 C C . ASN A 1 90 ? 9.101 -29.746 -39.964 1.00 59.91 90 ASN A C 1
ATOM 737 O O . ASN A 1 90 ? 9.081 -30.689 -40.749 1.00 59.91 90 ASN A O 1
ATOM 741 N N . ASN A 1 91 ? 9.649 -29.844 -38.750 1.00 59.72 91 ASN A N 1
ATOM 742 C CA . ASN A 1 91 ? 10.254 -31.074 -38.232 1.00 59.72 91 ASN A CA 1
ATOM 743 C C . ASN A 1 91 ? 9.230 -32.121 -37.752 1.00 59.72 91 ASN A C 1
ATOM 745 O O . ASN A 1 91 ? 9.595 -33.280 -37.598 1.00 59.72 91 ASN A O 1
ATOM 749 N N . LEU A 1 92 ? 7.969 -31.736 -37.524 1.00 57.84 92 LEU A N 1
ATOM 750 C CA . LEU A 1 92 ? 6.869 -32.652 -37.180 1.00 57.84 92 LEU A CA 1
ATOM 751 C C . LEU A 1 92 ? 6.134 -33.206 -38.416 1.00 57.84 92 LEU A C 1
ATOM 753 O O . LEU A 1 92 ? 5.374 -34.160 -38.293 1.00 57.84 92 LEU A O 1
ATOM 757 N N . ASN A 1 93 ? 6.356 -32.608 -39.591 1.00 56.25 93 ASN A N 1
ATOM 758 C CA . ASN A 1 93 ? 5.738 -32.991 -40.866 1.00 56.25 93 ASN A CA 1
ATOM 759 C C . ASN A 1 93 ? 6.696 -33.778 -41.788 1.00 56.25 93 ASN A C 1
ATOM 761 O O . ASN A 1 93 ? 6.453 -33.853 -42.995 1.00 56.25 93 ASN A O 1
ATOM 765 N N . LYS A 1 94 ? 7.797 -34.310 -41.242 1.00 48.31 94 LYS A N 1
ATOM 766 C CA . LYS A 1 94 ? 8.783 -35.136 -41.948 1.00 48.31 94 LYS A CA 1
ATOM 767 C C . LYS A 1 94 ? 8.718 -36.584 -41.478 1.00 48.31 94 LYS A C 1
ATOM 769 O O . LYS A 1 94 ? 8.543 -36.785 -40.258 1.00 48.31 94 LYS A O 1
#

Foldseek 3Di:
DPPPPVVVVVVLADQDPVLLVCLQCCCPPVVDDLVVSCVVSVHDSVVSVVSNVDPPPDDDPDPDDDDPPCVVCPVVVVVVVVVVVVVVVVVVVD

Radius of gyration: 27.19 Å; chains: 1; bounding box: 30×53×76 Å